Protein AF-A0A964EHS3-F1 (afdb_monomer_lite)

Radius of gyration: 20.5 Å; chains: 1; bounding box: 42×23×54 Å

Secondary structure (DSSP, 8-state):
---EEEEEEEEE-S--EEEE-SSSS-EEEEEEEEEEEEEEEE-TTTTSSS---EEEEEEEEEEEEEETTEEEEEEES--

Foldseek 3Di:
DDQKDKDKDKDWDFDPWDADCDDPPGFIKTKIKIKMKMKIWGWPPPPDPDIDIDIDIDMWMKIFIDTPNHTPDIDTPPD

Sequence (79 aa):
MNNIFIGGYGVGTDFPEYEITDGEDKGFYNIRFRHGGLWLGYVPMQHKVVHFYGSAKIGWGKGRLRTDNDTRFSDRVLS

pLDDT: mean 77.48, std 9.16, range [42.59, 89.69]

Structure (mmCIF, N/CA/C/O backbone):
data_AF-A0A964EHS3-F1
#
_entry.id   AF-A0A964EHS3-F1
#
loop_
_atom_site.group_PDB
_atom_site.id
_atom_site.type_symbol
_atom_site.label_atom_id
_atom_site.label_alt_id
_atom_site.label_comp_id
_atom_site.label_asym_id
_atom_site.label_entity_id
_atom_site.label_seq_id
_atom_site.pdbx_PDB_ins_code
_atom_site.Cartn_x
_atom_site.Cartn_y
_atom_site.Cartn_z
_atom_site.occupancy
_atom_site.B_iso_or_equiv
_atom_site.auth_seq_id
_atom_site.auth_comp_id
_atom_site.auth_asym_id
_atom_site.auth_atom_id
_atom_site.pdbx_PDB_model_num
ATOM 1 N N . MET A 1 1 ? -19.485 -11.137 20.037 1.00 54.09 1 MET A N 1
ATOM 2 C CA . MET A 1 1 ? -19.143 -10.402 18.799 1.00 54.09 1 MET A CA 1
ATOM 3 C C . MET A 1 1 ? -17.653 -10.113 18.822 1.00 54.09 1 MET A C 1
ATOM 5 O O . MET A 1 1 ? -17.140 -9.787 19.887 1.00 54.09 1 MET A O 1
ATOM 9 N N . ASN A 1 2 ? -16.958 -10.319 17.703 1.00 64.00 2 ASN A N 1
ATOM 10 C CA . ASN A 1 2 ? -15.513 -10.112 17.622 1.00 64.00 2 ASN A CA 1
ATOM 11 C C . ASN A 1 2 ? -15.219 -8.613 17.490 1.00 64.00 2 ASN A C 1
ATOM 13 O O . ASN A 1 2 ? -15.704 -7.954 16.573 1.00 64.00 2 ASN A O 1
ATOM 17 N N . ASN A 1 3 ? -14.421 -8.085 18.417 1.00 79.62 3 ASN A N 1
ATOM 18 C CA . ASN A 1 3 ? -14.061 -6.664 18.472 1.00 79.62 3 ASN A CA 1
ATOM 19 C C . ASN A 1 3 ? -12.835 -6.333 17.607 1.00 79.62 3 ASN A C 1
ATOM 21 O O . ASN A 1 3 ? -12.440 -5.175 17.539 1.00 79.62 3 ASN A O 1
ATOM 25 N N . ILE A 1 4 ? -12.212 -7.339 16.989 1.00 84.44 4 ILE A N 1
ATOM 26 C CA . ILE A 1 4 ? -10.991 -7.221 16.188 1.00 84.44 4 ILE A CA 1
ATOM 27 C C . ILE A 1 4 ? -11.333 -7.566 14.743 1.00 84.44 4 ILE A C 1
ATOM 29 O O . ILE A 1 4 ? -12.009 -8.566 14.492 1.00 84.44 4 ILE A O 1
ATOM 33 N N . PHE A 1 5 ? -10.832 -6.768 13.805 1.00 86.44 5 PHE A N 1
ATOM 34 C CA . PHE A 1 5 ? -10.874 -7.078 12.384 1.00 86.44 5 PHE A CA 1
ATOM 35 C C . PHE A 1 5 ? -9.468 -7.046 11.782 1.00 86.44 5 PHE A C 1
ATOM 37 O O . PHE A 1 5 ? -8.634 -6.207 12.132 1.00 86.44 5 PHE A O 1
ATOM 44 N N . ILE A 1 6 ? -9.225 -7.980 10.864 1.00 88.81 6 ILE A N 1
ATOM 45 C CA . ILE A 1 6 ? -8.028 -8.041 10.034 1.00 88.81 6 ILE A CA 1
ATOM 46 C C . ILE A 1 6 ? -8.460 -8.042 8.573 1.00 88.81 6 ILE A C 1
ATOM 48 O O . ILE A 1 6 ? -9.377 -8.760 8.179 1.00 88.81 6 ILE A O 1
ATOM 52 N N . GLY A 1 7 ? -7.806 -7.210 7.779 1.00 85.94 7 GLY A N 1
ATOM 53 C CA . GLY A 1 7 ? -7.988 -7.116 6.344 1.00 85.94 7 GLY A CA 1
ATOM 54 C C . GLY A 1 7 ? -6.638 -6.984 5.659 1.00 85.94 7 GLY A C 1
ATOM 55 O O . GLY A 1 7 ? -5.656 -6.543 6.253 1.00 85.94 7 GLY A O 1
ATOM 56 N N . GLY A 1 8 ? -6.588 -7.366 4.394 1.00 89.12 8 GLY A N 1
ATOM 57 C CA . GLY A 1 8 ? -5.441 -7.131 3.532 1.00 89.12 8 GLY A CA 1
ATOM 58 C C . GLY A 1 8 ? -5.917 -6.536 2.220 1.00 89.12 8 GLY A C 1
ATOM 59 O O . GLY A 1 8 ? -7.031 -6.818 1.780 1.00 89.12 8 GLY A O 1
ATOM 60 N N . TYR A 1 9 ? -5.079 -5.719 1.597 1.00 87.06 9 TYR A N 1
ATOM 61 C CA . TYR A 1 9 ? -5.289 -5.279 0.224 1.00 87.06 9 TYR A CA 1
ATOM 62 C C . TYR A 1 9 ? -4.001 -5.453 -0.574 1.00 87.06 9 TYR A C 1
ATOM 64 O O . TYR A 1 9 ? -2.898 -5.376 -0.030 1.00 87.06 9 TYR A O 1
ATOM 72 N N . GLY A 1 10 ? -4.151 -5.706 -1.868 1.00 87.19 10 GLY A N 1
ATOM 73 C CA . GLY A 1 10 ? -3.048 -5.852 -2.804 1.00 87.19 10 GLY A CA 1
ATOM 74 C C . GLY A 1 10 ? -3.465 -5.329 -4.168 1.00 87.19 10 GLY A C 1
ATOM 75 O O . GLY A 1 10 ? -4.552 -5.640 -4.644 1.00 87.19 10 GLY A O 1
ATOM 76 N N . VAL A 1 11 ? -2.603 -4.523 -4.777 1.00 85.50 11 VAL A N 1
ATOM 77 C CA . VAL A 1 11 ? -2.747 -3.982 -6.128 1.00 85.50 11 VAL A CA 1
ATOM 78 C C . VAL A 1 11 ? -1.436 -4.202 -6.872 1.00 85.50 11 VAL A C 1
ATOM 80 O O . VAL A 1 11 ? -0.351 -3.908 -6.366 1.00 85.50 11 VAL A O 1
ATOM 83 N N . GLY A 1 12 ? -1.542 -4.727 -8.086 1.00 82.69 12 GLY A N 1
ATOM 84 C CA . GLY A 1 12 ? -0.423 -4.921 -8.993 1.00 82.69 12 GLY A CA 1
ATOM 85 C C . GLY A 1 12 ? -0.795 -4.461 -10.394 1.00 82.69 12 GLY A C 1
ATOM 86 O O . GLY A 1 12 ? -1.917 -4.693 -10.837 1.00 82.69 12 GLY A O 1
ATOM 87 N N . THR A 1 13 ? 0.143 -3.821 -11.083 1.00 81.06 13 THR A N 1
ATOM 88 C CA . THR A 1 13 ? 0.046 -3.529 -12.513 1.00 81.06 13 THR A CA 1
ATOM 89 C C . THR A 1 13 ? 1.174 -4.252 -13.235 1.00 81.06 13 THR A C 1
ATOM 91 O O . THR A 1 13 ? 2.345 -4.107 -12.874 1.00 81.06 13 THR A O 1
ATOM 94 N N . ASP A 1 14 ? 0.824 -5.036 -14.254 1.00 69.81 14 ASP A N 1
ATOM 95 C CA . ASP A 1 14 ? 1.806 -5.798 -15.034 1.00 69.81 14 ASP A CA 1
ATOM 96 C C . ASP A 1 14 ? 1.997 -5.256 -16.469 1.00 69.81 14 ASP A C 1
ATOM 98 O O . ASP A 1 14 ? 3.024 -5.555 -17.077 1.00 69.81 14 ASP A O 1
ATOM 102 N N . PHE A 1 15 ? 1.073 -4.420 -16.981 1.00 66.31 15 PHE A N 1
ATOM 103 C CA . PHE A 1 15 ? 1.036 -3.995 -18.396 1.00 66.31 15 PHE A CA 1
ATOM 104 C C . PHE A 1 15 ? 0.625 -2.531 -18.712 1.00 66.31 15 PHE A C 1
ATOM 106 O O . PHE A 1 15 ? -0.034 -2.302 -19.724 1.00 66.31 15 PHE A O 1
ATOM 113 N N . PRO A 1 16 ? 0.958 -1.493 -17.922 1.00 71.38 16 PRO A N 1
ATOM 114 C CA . PRO A 1 16 ? 0.932 -0.132 -18.452 1.00 71.38 16 PRO A CA 1
ATOM 115 C C . PRO A 1 16 ? 2.202 0.070 -19.294 1.00 71.38 16 PRO A C 1
ATOM 117 O O . PRO A 1 16 ? 3.299 0.305 -18.775 1.00 71.38 16 PRO A O 1
ATOM 120 N N . GLU A 1 17 ? 2.037 -0.120 -20.598 1.00 74.75 17 GLU A N 1
ATOM 121 C CA . GLU A 1 17 ? 3.079 0.045 -21.608 1.00 74.75 17 GLU A CA 1
ATOM 122 C C . GLU A 1 17 ? 2.900 1.392 -22.303 1.00 74.75 17 GLU A C 1
ATOM 124 O O . GLU A 1 17 ? 1.787 1.776 -22.667 1.00 74.75 17 GLU A O 1
ATOM 129 N N . TYR A 1 18 ? 3.997 2.126 -22.449 1.00 79.56 18 TYR A N 1
ATOM 130 C CA . TYR A 1 18 ? 4.031 3.400 -23.151 1.00 79.56 18 TYR A CA 1
ATOM 131 C C . TYR A 1 18 ? 5.232 3.422 -24.091 1.00 79.56 18 TYR A C 1
ATOM 133 O O . TYR A 1 18 ? 6.354 3.125 -23.679 1.00 79.56 18 TYR A O 1
ATOM 141 N N . GLU A 1 19 ? 4.987 3.750 -25.355 1.00 80.81 19 GLU A N 1
ATOM 142 C CA . GLU A 1 19 ? 6.023 3.872 -26.376 1.00 80.81 19 GLU A CA 1
ATOM 143 C C . GLU A 1 19 ? 6.305 5.353 -26.630 1.00 80.81 19 GLU A C 1
ATOM 145 O O . GLU A 1 19 ? 5.407 6.1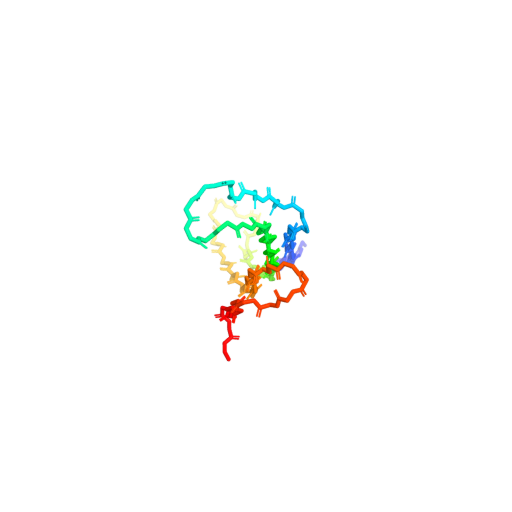21 -26.981 1.00 80.81 19 GLU A O 1
ATOM 150 N N . ILE A 1 20 ? 7.562 5.755 -26.448 1.00 81.56 20 ILE A N 1
ATOM 151 C CA . ILE A 1 20 ? 8.038 7.075 -26.861 1.00 81.56 20 ILE A CA 1
ATOM 152 C C . ILE A 1 20 ? 8.598 6.931 -28.272 1.00 81.56 20 ILE A C 1
ATOM 154 O O . ILE A 1 20 ? 9.629 6.292 -28.473 1.00 81.56 20 ILE A O 1
ATOM 158 N N . THR A 1 21 ? 7.919 7.523 -29.254 1.00 81.62 21 THR A N 1
ATOM 159 C CA . THR A 1 21 ? 8.292 7.422 -30.675 1.00 81.62 21 THR A CA 1
ATOM 160 C C . THR A 1 21 ? 9.190 8.569 -31.155 1.00 81.62 21 THR A C 1
ATOM 162 O O . THR A 1 21 ? 9.722 8.512 -32.269 1.00 81.62 21 THR A O 1
ATOM 165 N N . ASP A 1 22 ? 9.384 9.621 -30.348 1.00 80.31 22 ASP A N 1
ATOM 166 C CA . ASP A 1 22 ? 10.181 10.792 -30.728 1.00 80.31 22 ASP A CA 1
ATOM 167 C C . ASP A 1 22 ? 11.115 11.327 -29.625 1.00 80.31 22 ASP A C 1
ATOM 169 O O . ASP A 1 22 ? 10.832 11.152 -28.445 1.00 80.31 22 ASP A O 1
ATOM 173 N N . GLY A 1 23 ? 12.233 11.959 -30.011 1.00 78.75 23 GLY A N 1
ATOM 174 C CA . GLY A 1 23 ? 13.316 12.401 -29.107 1.00 78.75 23 GLY A CA 1
ATOM 175 C C . GLY A 1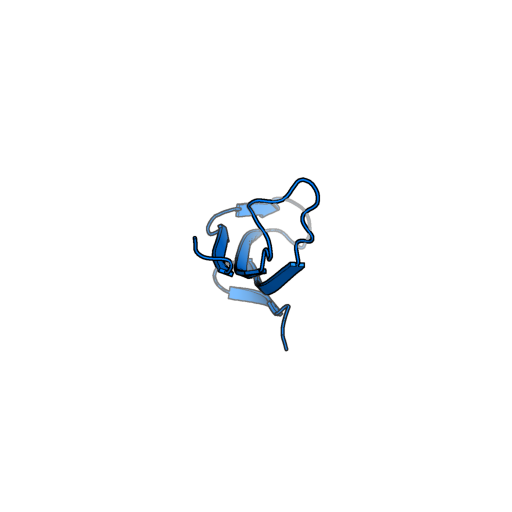 23 ? 14.552 11.485 -29.061 1.00 78.75 23 GLY A C 1
ATOM 176 O O . GLY A 1 23 ? 14.672 10.565 -29.859 1.00 78.75 23 GLY A O 1
ATOM 177 N N . GLU A 1 24 ? 15.505 11.743 -28.161 1.00 73.44 24 GLU A N 1
ATOM 178 C CA . GLU A 1 24 ? 16.660 10.847 -27.924 1.00 73.44 24 GLU A CA 1
ATOM 179 C C . GLU A 1 24 ? 16.290 9.645 -27.032 1.00 73.44 24 GLU A C 1
ATOM 181 O O . GLU A 1 24 ? 16.901 8.584 -27.132 1.00 73.44 24 GLU A O 1
ATOM 186 N N . ASP A 1 25 ? 15.224 9.777 -26.238 1.00 71.00 25 ASP A N 1
ATOM 187 C CA . ASP A 1 25 ? 14.712 8.768 -25.301 1.00 71.00 25 ASP A CA 1
ATOM 188 C C . ASP A 1 25 ? 13.634 7.857 -25.929 1.00 71.00 25 ASP A C 1
ATOM 190 O O . ASP A 1 25 ? 12.665 7.464 -25.276 1.00 71.00 25 ASP A O 1
ATOM 194 N N . LYS A 1 26 ? 13.749 7.544 -27.228 1.00 75.50 26 LYS A N 1
ATOM 195 C CA . LYS A 1 26 ? 12.782 6.659 -27.904 1.00 75.50 26 LYS A CA 1
ATOM 196 C C . LYS A 1 26 ? 12.886 5.245 -27.340 1.00 75.50 26 LYS A C 1
ATOM 198 O O . LYS A 1 26 ? 13.986 4.707 -27.218 1.00 75.50 26 LYS A O 1
ATOM 203 N N . GLY A 1 27 ? 11.751 4.613 -27.062 1.00 76.06 27 GLY A N 1
ATOM 204 C CA . GLY A 1 27 ? 11.737 3.234 -26.583 1.00 76.06 27 GLY A CA 1
ATOM 205 C C . GLY A 1 27 ? 10.428 2.797 -25.939 1.00 76.06 27 GLY A C 1
ATOM 206 O O . GLY A 1 27 ? 9.517 3.596 -25.705 1.00 76.06 27 GLY A O 1
ATOM 207 N N . PHE A 1 28 ? 10.356 1.499 -25.638 1.00 78.50 28 PHE A N 1
ATOM 208 C CA . PHE A 1 28 ? 9.250 0.893 -24.904 1.00 78.50 28 PHE A CA 1
ATOM 209 C C . PHE A 1 28 ? 9.491 0.986 -23.400 1.00 78.50 28 PHE A C 1
ATOM 211 O O . PHE A 1 28 ? 10.496 0.487 -22.883 1.00 78.50 28 PHE A O 1
ATOM 218 N N . TYR A 1 29 ? 8.532 1.574 -22.691 1.00 78.38 29 TYR A N 1
ATOM 219 C CA . TYR A 1 29 ? 8.543 1.710 -21.242 1.00 78.38 29 TYR A CA 1
ATOM 220 C C . TYR A 1 29 ? 7.428 0.865 -20.637 1.00 78.38 29 TYR A C 1
ATOM 222 O O . TYR A 1 29 ? 6.249 1.055 -20.926 1.00 78.38 29 TYR A O 1
ATOM 230 N N . ASN A 1 30 ? 7.801 -0.065 -19.760 1.00 78.62 30 ASN A N 1
ATOM 231 C CA . ASN A 1 30 ? 6.871 -0.886 -18.994 1.00 78.62 30 ASN A CA 1
ATOM 232 C C . ASN A 1 30 ? 6.967 -0.493 -17.514 1.00 78.62 30 ASN A C 1
ATOM 234 O O . ASN A 1 30 ? 8.006 -0.676 -16.864 1.00 78.62 30 ASN A O 1
ATOM 238 N N . ILE A 1 31 ? 5.878 0.066 -16.984 1.00 79.88 31 ILE A N 1
ATOM 239 C CA . ILE A 1 31 ? 5.812 0.532 -15.599 1.00 79.88 31 ILE A CA 1
ATOM 240 C C . ILE A 1 31 ? 5.150 -0.550 -14.735 1.00 79.88 31 ILE A C 1
ATOM 242 O O . ILE A 1 31 ? 3.977 -0.871 -14.880 1.00 79.88 31 ILE A O 1
ATOM 246 N N . ARG A 1 32 ? 5.870 -1.123 -13.772 1.00 81.25 32 ARG A N 1
ATOM 247 C CA . ARG A 1 32 ? 5.305 -2.139 -12.869 1.00 81.25 32 ARG A CA 1
ATOM 248 C C . ARG A 1 32 ? 5.200 -1.601 -11.461 1.00 81.25 32 ARG A C 1
ATOM 250 O O . ARG A 1 32 ? 6.217 -1.394 -10.796 1.00 81.25 32 ARG A O 1
ATOM 257 N N . PHE A 1 33 ? 3.972 -1.458 -10.983 1.00 81.69 33 PHE A N 1
ATOM 258 C CA . PHE A 1 33 ? 3.687 -1.124 -9.598 1.00 81.69 33 PHE A CA 1
ATOM 259 C C . PHE A 1 33 ? 3.167 -2.354 -8.871 1.00 81.69 33 PHE A C 1
ATOM 261 O O . PHE A 1 33 ? 2.292 -3.065 -9.356 1.00 81.69 33 PHE A O 1
ATOM 268 N N . ARG A 1 34 ? 3.709 -2.614 -7.684 1.00 85.25 34 ARG A N 1
ATOM 269 C CA . ARG A 1 34 ? 3.184 -3.609 -6.749 1.00 85.25 34 ARG A CA 1
ATOM 270 C C . ARG A 1 34 ? 3.032 -2.947 -5.397 1.00 85.25 34 ARG A C 1
ATOM 272 O O . ARG A 1 34 ? 4.010 -2.444 -4.857 1.00 85.25 34 ARG A O 1
ATOM 279 N N . HIS A 1 35 ? 1.832 -2.953 -4.848 1.00 88.50 35 HIS A N 1
ATOM 280 C CA . HIS A 1 35 ? 1.533 -2.372 -3.551 1.00 88.50 35 HIS A CA 1
ATOM 281 C C . HIS A 1 35 ? 0.629 -3.323 -2.781 1.00 88.50 35 HIS A C 1
ATOM 283 O O . HIS A 1 35 ? -0.297 -3.905 -3.339 1.00 88.50 35 HIS A O 1
ATOM 289 N N . GLY A 1 36 ? 0.888 -3.495 -1.499 1.00 89.06 36 GLY A N 1
ATOM 290 C CA . GLY A 1 36 ? 0.029 -4.275 -0.632 1.00 89.06 36 GLY A CA 1
ATOM 291 C C . GLY A 1 36 ? 0.099 -3.755 0.784 1.00 89.06 36 GLY A C 1
ATOM 292 O O . GLY A 1 36 ? 1.024 -3.042 1.159 1.00 89.06 36 GLY A O 1
ATOM 293 N N . GLY A 1 37 ? -0.888 -4.103 1.586 1.00 88.25 37 GLY A N 1
ATOM 294 C CA . GLY A 1 37 ? -0.887 -3.708 2.978 1.00 88.25 37 GLY A CA 1
ATOM 295 C C . GLY A 1 37 ? -1.826 -4.540 3.815 1.00 88.25 37 GLY A C 1
ATOM 296 O O . GLY A 1 37 ? -2.781 -5.144 3.323 1.00 88.25 37 GLY A O 1
ATOM 297 N N . LEU A 1 38 ? -1.524 -4.549 5.103 1.00 89.69 38 LEU A N 1
ATOM 298 C CA . LEU A 1 38 ? -2.357 -5.113 6.141 1.00 89.69 38 LEU A CA 1
ATOM 299 C C . LEU A 1 38 ? -3.109 -3.995 6.850 1.00 89.69 38 LEU A C 1
ATOM 301 O O . LEU A 1 38 ? -2.601 -2.899 7.094 1.00 89.69 38 LEU A O 1
ATOM 305 N N . TRP A 1 39 ? -4.344 -4.304 7.193 1.00 87.00 39 TRP A N 1
ATOM 306 C CA . TRP A 1 39 ? -5.240 -3.443 7.925 1.00 87.00 39 TRP A CA 1
ATOM 307 C C . TRP A 1 39 ? -5.705 -4.191 9.164 1.00 87.00 39 TRP A C 1
ATOM 309 O O . TRP A 1 39 ? -6.320 -5.250 9.076 1.00 87.00 39 TRP A O 1
ATOM 319 N N . LEU A 1 40 ? -5.391 -3.637 10.324 1.00 88.50 40 LEU A N 1
ATOM 320 C CA . LEU A 1 40 ? -5.820 -4.146 11.614 1.00 88.50 40 LEU A CA 1
ATOM 321 C C . LEU A 1 40 ? -6.703 -3.094 12.260 1.00 88.50 40 LEU A C 1
ATOM 323 O O . LEU A 1 40 ? -6.395 -1.901 12.215 1.00 88.50 40 LEU A O 1
ATOM 327 N N . GLY A 1 41 ? -7.783 -3.506 12.902 1.00 85.25 41 GLY A N 1
ATOM 328 C CA . GLY A 1 41 ? -8.533 -2.577 13.721 1.00 85.25 41 GLY A CA 1
ATOM 329 C C . GLY A 1 41 ? -9.311 -3.231 14.835 1.00 85.25 41 GLY A C 1
ATOM 330 O O . GLY A 1 41 ? -9.499 -4.446 14.894 1.00 85.25 41 GLY A O 1
ATOM 331 N N . TYR A 1 42 ? -9.698 -2.370 15.762 1.00 85.81 42 TYR A N 1
ATOM 332 C CA . TYR A 1 42 ? -10.292 -2.722 17.029 1.00 85.81 42 TYR A CA 1
ATOM 333 C C . TYR A 1 42 ? -11.451 -1.771 17.315 1.00 85.81 42 TYR A C 1
ATOM 335 O O . TYR A 1 42 ? -11.296 -0.547 17.286 1.00 85.81 42 TYR A O 1
ATOM 343 N N . VAL A 1 43 ? -12.623 -2.342 17.571 1.00 82.94 43 VAL A N 1
ATOM 344 C CA . VAL A 1 43 ? -13.861 -1.604 17.833 1.00 82.94 43 VAL A CA 1
ATOM 345 C C . VAL A 1 43 ? -14.450 -2.095 19.154 1.00 82.94 43 VAL A C 1
ATOM 347 O O . VAL A 1 43 ? -15.221 -3.059 19.167 1.00 82.94 43 VAL A O 1
ATOM 350 N N . PRO A 1 44 ? -14.067 -1.489 20.290 1.00 76.06 44 PRO A N 1
ATOM 351 C CA . PRO A 1 44 ? -14.666 -1.808 21.577 1.00 76.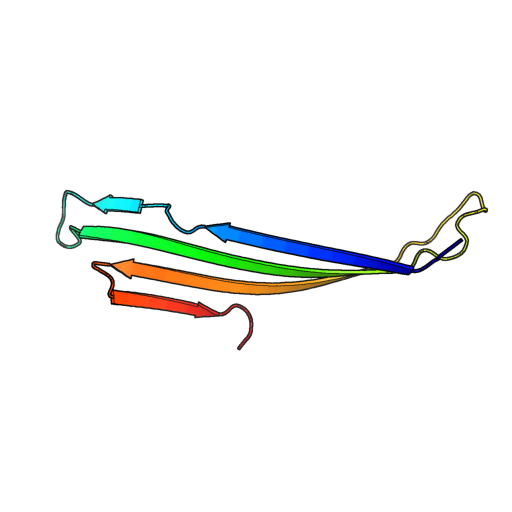06 44 PRO A CA 1
ATOM 352 C C . PRO A 1 44 ? -16.108 -1.283 21.677 1.00 76.06 44 PRO A C 1
ATOM 354 O O . PRO A 1 44 ? -16.450 -0.230 21.149 1.00 76.06 44 PRO A O 1
ATOM 357 N N . MET A 1 45 ? -16.939 -1.998 22.443 1.00 77.62 45 MET A N 1
ATOM 358 C CA . MET A 1 45 ? -18.293 -1.583 22.852 1.00 77.62 45 MET A CA 1
ATOM 359 C C . MET A 1 45 ? -19.340 -1.434 21.733 1.00 77.62 45 MET A C 1
ATOM 361 O O . MET A 1 45 ? -20.204 -0.577 21.861 1.00 77.62 45 MET A O 1
ATOM 365 N N . GLN A 1 46 ? -19.339 -2.309 20.721 1.00 68.94 46 GLN A N 1
ATOM 366 C CA . GLN A 1 46 ? -20.237 -2.323 19.538 1.00 68.94 46 GLN A CA 1
ATOM 367 C C . GLN A 1 46 ? -21.774 -2.284 19.790 1.00 68.94 46 GLN A C 1
ATOM 369 O O . GLN A 1 46 ? -22.547 -2.356 18.843 1.00 68.94 46 GLN A O 1
ATOM 374 N N . HIS A 1 47 ? -22.235 -2.255 21.044 1.00 75.88 47 HIS A N 1
ATOM 375 C CA . HIS A 1 47 ? -23.642 -2.403 21.467 1.00 75.88 47 HIS A CA 1
ATOM 376 C C . HIS A 1 47 ? -24.196 -1.205 22.274 1.00 75.88 47 HIS A C 1
ATOM 378 O O . HIS A 1 47 ? -25.336 -1.217 22.725 1.00 75.88 47 HIS A O 1
ATOM 384 N N . LYS A 1 48 ? -23.385 -0.171 22.496 1.00 80.06 48 LYS A N 1
ATOM 385 C CA . LYS A 1 48 ? -23.767 1.164 23.027 1.00 80.06 48 LYS A CA 1
ATOM 386 C C . LYS A 1 48 ? -24.175 2.178 21.922 1.00 80.06 48 LYS A C 1
ATOM 388 O O . LYS A 1 48 ? -24.188 1.853 20.749 1.00 80.06 48 LYS A O 1
ATOM 393 N N . VAL A 1 49 ? -24.495 3.427 22.277 1.00 77.44 49 VAL A N 1
ATOM 394 C CA . VAL A 1 49 ? -24.806 4.497 21.292 1.00 77.44 49 VAL A CA 1
ATOM 395 C C . VAL A 1 49 ? -23.545 5.203 20.767 1.00 77.44 49 VAL A C 1
ATOM 397 O O . VAL A 1 49 ? -23.518 5.670 19.634 1.00 77.44 49 VAL A O 1
ATOM 400 N N . VAL A 1 50 ? -22.483 5.269 21.576 1.00 74.44 50 VAL A N 1
ATOM 401 C CA . VAL A 1 50 ? -21.204 5.909 21.217 1.00 74.44 50 VAL A CA 1
ATOM 402 C C . VAL A 1 50 ? -20.110 4.851 21.143 1.00 74.44 50 VAL A C 1
ATOM 404 O O . VAL A 1 50 ? -19.925 4.091 22.099 1.00 74.44 50 VAL A O 1
ATOM 407 N N . HIS A 1 51 ? -19.401 4.781 20.010 1.00 77.75 51 HIS A N 1
ATOM 408 C CA . HIS A 1 51 ? -18.369 3.774 19.725 1.00 77.75 51 HIS A CA 1
ATOM 409 C C . HIS A 1 51 ? -17.072 4.423 19.304 1.00 77.75 51 HIS A C 1
ATOM 411 O O . HIS A 1 51 ? -16.990 5.066 18.260 1.00 77.75 51 HIS A O 1
ATOM 417 N N . PHE A 1 52 ? -16.040 4.196 20.104 1.00 77.88 52 PHE A N 1
ATOM 418 C CA . PHE A 1 52 ? -14.685 4.532 19.716 1.00 77.88 52 PHE A CA 1
ATOM 419 C C . PHE A 1 52 ? -14.153 3.426 18.810 1.00 77.88 52 PHE A C 1
ATOM 421 O O . PHE A 1 52 ? -14.307 2.244 19.113 1.00 77.88 52 PHE A O 1
ATOM 428 N N . TYR A 1 53 ? -13.538 3.809 17.696 1.00 79.75 53 TYR A N 1
ATOM 429 C CA . TYR A 1 53 ? -12.900 2.884 16.769 1.00 79.75 53 TYR A CA 1
ATOM 430 C C . TYR A 1 53 ? -11.431 3.269 16.615 1.00 79.75 53 TYR A C 1
ATOM 432 O O . TYR A 1 53 ? -11.088 4.449 16.544 1.00 79.75 53 TYR A O 1
ATOM 440 N N . GLY A 1 54 ? -10.562 2.266 16.569 1.00 83.56 54 GLY A N 1
ATOM 441 C CA . GLY A 1 54 ? -9.148 2.435 16.267 1.00 83.56 54 GLY A CA 1
ATOM 442 C C . GLY A 1 54 ? -8.759 1.506 15.128 1.00 83.56 54 GLY A C 1
ATOM 443 O O . GLY A 1 54 ? -9.175 0.348 15.096 1.00 83.56 54 GLY A O 1
ATOM 444 N N . SER A 1 55 ? -7.964 1.994 14.179 1.00 85.44 55 SER A N 1
ATOM 445 C CA . SER A 1 55 ? -7.416 1.132 13.134 1.00 85.44 55 SER A CA 1
ATOM 446 C C . SER A 1 55 ? -6.017 1.566 12.727 1.00 85.44 55 SER A C 1
ATOM 448 O O . SER A 1 55 ? -5.729 2.759 12.670 1.00 85.44 55 SER A O 1
A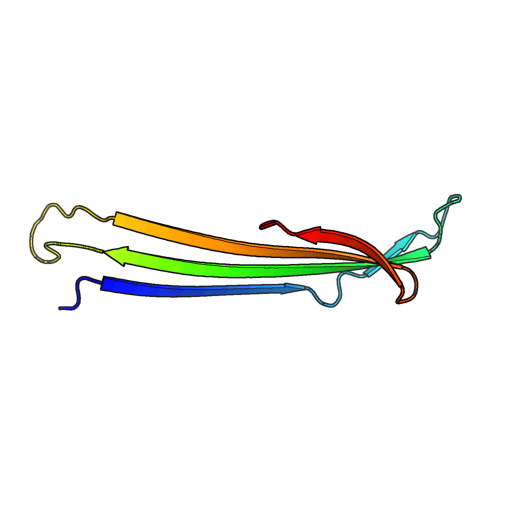TOM 450 N N . ALA A 1 56 ? -5.171 0.587 12.438 1.00 85.50 56 ALA A N 1
ATOM 451 C CA . ALA A 1 56 ? -3.824 0.760 11.933 1.00 85.50 56 ALA A CA 1
ATOM 452 C C . ALA A 1 56 ? -3.730 0.120 10.546 1.00 85.50 56 ALA A C 1
ATOM 454 O O . ALA A 1 56 ? -4.136 -1.027 10.339 1.00 85.50 56 ALA A O 1
ATOM 455 N N . LYS A 1 57 ? -3.195 0.872 9.587 1.00 84.38 57 LYS A N 1
ATOM 456 C CA . LYS A 1 57 ? -2.907 0.389 8.237 1.00 84.38 57 LYS A CA 1
ATOM 457 C C . LYS A 1 57 ? -1.406 0.437 8.044 1.00 84.38 57 LYS A C 1
ATOM 459 O O . LYS A 1 57 ? -0.806 1.489 8.242 1.00 84.38 57 LYS A O 1
ATOM 464 N N . ILE A 1 58 ? -0.820 -0.687 7.661 1.00 85.81 58 ILE A N 1
ATOM 465 C CA . ILE A 1 58 ? 0.600 -0.757 7.342 1.00 85.81 58 ILE A CA 1
ATOM 466 C C . ILE A 1 58 ? 0.728 -1.319 5.931 1.00 85.81 58 ILE A C 1
ATOM 468 O O . ILE A 1 58 ? 0.132 -2.346 5.610 1.00 85.81 58 ILE A O 1
ATOM 472 N N . GLY A 1 59 ? 1.431 -0.590 5.068 1.00 83.50 59 GLY A N 1
ATOM 473 C CA . GLY A 1 59 ? 1.538 -0.888 3.643 1.00 83.50 59 GLY A CA 1
ATOM 474 C C . GLY A 1 59 ? 2.980 -0.875 3.160 1.00 83.50 59 GLY A C 1
ATOM 475 O O . GLY A 1 59 ? 3.816 -0.132 3.669 1.00 83.50 59 GLY A O 1
ATOM 476 N N . TRP A 1 60 ? 3.259 -1.716 2.172 1.00 88.19 60 TRP A N 1
ATOM 477 C CA . TRP A 1 60 ? 4.550 -1.900 1.522 1.00 88.19 60 TRP A CA 1
ATOM 478 C C . TRP A 1 60 ? 4.336 -1.998 0.018 1.00 88.19 60 TRP A C 1
ATOM 480 O O . TRP A 1 60 ? 3.411 -2.645 -0.471 1.00 88.19 60 TRP A O 1
ATOM 490 N N . GLY A 1 61 ? 5.238 -1.386 -0.740 1.00 82.88 61 GLY A N 1
ATOM 491 C CA . GLY A 1 61 ? 5.163 -1.414 -2.190 1.00 82.88 61 GLY A CA 1
ATOM 492 C C . GLY A 1 61 ? 6.508 -1.221 -2.869 1.00 82.88 61 GLY A C 1
ATOM 493 O O . GLY A 1 61 ? 7.498 -0.808 -2.257 1.00 82.88 61 GLY A O 1
ATOM 494 N N . LYS A 1 62 ? 6.521 -1.548 -4.157 1.00 80.94 62 LYS A N 1
ATOM 495 C CA . LYS A 1 62 ? 7.652 -1.426 -5.064 1.00 80.94 62 LYS A CA 1
ATOM 496 C C . LYS A 1 62 ? 7.184 -0.876 -6.410 1.00 80.94 62 LYS A C 1
ATOM 498 O O . LYS A 1 62 ? 6.235 -1.404 -6.991 1.00 80.94 62 LYS A O 1
ATOM 503 N N . GLY A 1 63 ? 7.892 0.131 -6.911 1.00 79.50 63 GLY A N 1
ATOM 504 C CA . GLY A 1 63 ? 7.780 0.612 -8.287 1.00 79.50 63 GLY A CA 1
ATOM 505 C C . GLY A 1 63 ? 8.993 0.162 -9.097 1.00 79.50 63 GLY A C 1
ATOM 506 O O . GLY A 1 63 ? 10.120 0.173 -8.599 1.00 79.50 63 GLY A O 1
ATOM 507 N N . ARG A 1 64 ? 8.778 -0.286 -10.333 1.00 75.12 64 ARG A N 1
ATOM 508 C CA . ARG A 1 64 ? 9.848 -0.588 -11.289 1.00 75.12 64 ARG A CA 1
ATOM 509 C C . ARG A 1 64 ? 9.523 0.031 -12.638 1.00 75.12 64 ARG A C 1
ATOM 511 O O . ARG A 1 64 ? 8.420 -0.169 -13.137 1.00 75.12 64 ARG A O 1
ATOM 518 N N . LEU A 1 65 ? 10.506 0.686 -13.243 1.00 74.25 65 LEU A N 1
ATOM 519 C CA . LEU A 1 65 ? 10.460 1.097 -14.643 1.00 74.25 65 LEU A CA 1
ATOM 520 C C . LEU A 1 65 ? 11.395 0.189 -15.443 1.00 74.25 65 LEU A C 1
ATOM 522 O O . LEU A 1 65 ? 12.590 0.099 -15.135 1.00 74.25 65 LEU A O 1
ATOM 526 N N . ARG A 1 66 ? 10.849 -0.519 -16.434 1.00 72.31 66 ARG A N 1
ATOM 527 C CA . ARG A 1 66 ? 11.619 -1.382 -17.335 1.00 72.31 66 ARG A CA 1
ATOM 528 C C . ARG A 1 66 ? 11.612 -0.815 -18.750 1.00 72.31 66 ARG A C 1
ATOM 530 O O . ARG A 1 66 ? 10.571 -0.365 -19.211 1.00 72.31 66 ARG A O 1
ATOM 537 N N . THR A 1 67 ? 12.755 -0.908 -19.418 1.00 67.75 67 THR A N 1
ATOM 538 C CA . THR A 1 67 ? 12.941 -0.610 -20.845 1.00 67.75 67 THR A CA 1
ATOM 539 C C . THR A 1 67 ? 13.599 -1.833 -21.466 1.00 67.75 67 THR A C 1
ATOM 541 O O . THR A 1 67 ? 14.574 -2.322 -20.901 1.00 67.75 67 THR A O 1
ATOM 544 N N . ASP A 1 68 ? 13.046 -2.369 -22.555 1.00 64.50 68 ASP A N 1
ATOM 545 C CA . ASP A 1 68 ? 13.585 -3.545 -23.265 1.00 64.50 68 ASP A CA 1
ATOM 546 C C . ASP A 1 68 ? 13.959 -4.723 -22.346 1.00 64.50 68 ASP A C 1
ATOM 548 O O . ASP A 1 68 ? 15.059 -5.266 -22.386 1.00 64.50 68 ASP A O 1
ATOM 552 N N . ASN A 1 69 ? 13.032 -5.110 -21.460 1.00 62.19 69 ASN A N 1
ATOM 553 C CA . ASN A 1 69 ? 13.216 -6.135 -20.419 1.00 62.19 69 ASN A CA 1
ATOM 554 C C . ASN A 1 69 ? 14.294 -5.850 -19.360 1.00 62.19 69 ASN A C 1
ATOM 556 O O . ASN A 1 69 ? 14.366 -6.593 -18.372 1.00 62.19 69 ASN A O 1
ATOM 560 N N . ASP A 1 70 ? 15.033 -4.753 -19.461 1.00 64.00 70 ASP A N 1
ATOM 561 C CA . ASP A 1 70 ? 16.019 -4.352 -18.470 1.00 64.00 70 ASP A CA 1
ATOM 562 C C . ASP A 1 70 ? 15.422 -3.385 -17.437 1.00 64.00 70 ASP A C 1
ATOM 564 O O . ASP A 1 70 ? 14.529 -2.585 -17.733 1.00 64.00 70 ASP A O 1
ATOM 568 N N . THR A 1 71 ? 15.845 -3.493 -16.176 1.00 59.81 71 THR A N 1
ATOM 569 C CA . THR A 1 71 ? 15.308 -2.642 -15.098 1.00 59.81 71 THR A CA 1
ATOM 570 C C . THR A 1 71 ? 16.133 -1.369 -15.011 1.00 59.81 71 THR A C 1
ATOM 572 O O . THR A 1 71 ? 17.225 -1.388 -14.456 1.00 59.81 71 THR A O 1
ATOM 575 N N . ARG A 1 72 ? 15.600 -0.255 -15.523 1.00 63.16 72 ARG A N 1
ATOM 576 C CA . ARG A 1 72 ? 16.301 1.037 -15.495 1.00 63.16 72 ARG A CA 1
ATOM 577 C C . ARG A 1 72 ? 16.232 1.701 -14.121 1.00 63.16 72 ARG A C 1
ATOM 579 O O . ARG A 1 72 ? 17.237 2.224 -13.659 1.00 63.16 72 ARG A O 1
ATOM 586 N N . PHE A 1 73 ? 15.083 1.621 -13.442 1.00 68.38 73 PHE A N 1
ATOM 587 C CA . PHE A 1 73 ? 14.884 2.222 -12.116 1.00 68.38 73 PHE A CA 1
ATOM 588 C C . PHE A 1 73 ? 14.043 1.317 -11.201 1.00 68.38 73 PHE A C 1
ATOM 590 O O . PHE A 1 73 ? 13.094 0.659 -11.646 1.00 68.38 73 PHE A O 1
ATOM 597 N N . SER A 1 74 ? 14.400 1.252 -9.913 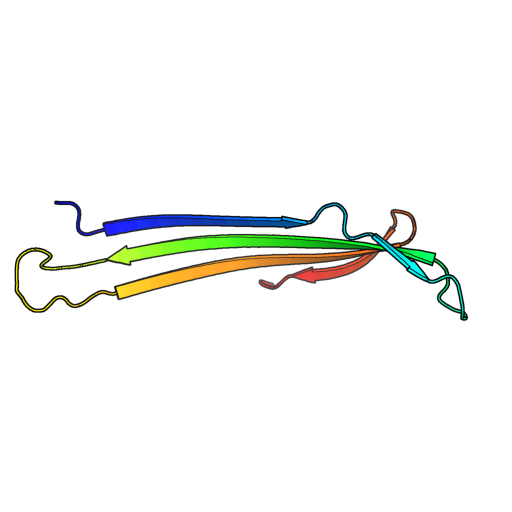1.00 71.62 74 SER A N 1
ATOM 598 C CA . SER A 1 74 ? 13.739 0.402 -8.914 1.00 71.62 74 SER A CA 1
ATOM 599 C C . SER A 1 74 ? 13.707 1.076 -7.544 1.00 71.62 74 SER A C 1
ATOM 601 O O . SER A 1 74 ? 14.683 0.980 -6.804 1.00 71.62 74 SER A O 1
ATOM 603 N N . ASP A 1 75 ? 12.536 1.569 -7.147 1.00 68.75 75 ASP A N 1
ATOM 604 C CA . ASP A 1 75 ? 12.329 2.185 -5.834 1.00 68.75 75 ASP A CA 1
ATOM 605 C C . ASP A 1 75 ? 11.503 1.284 -4.910 1.00 68.75 75 ASP A C 1
ATOM 607 O O . ASP A 1 75 ? 10.523 0.642 -5.315 1.00 68.75 75 ASP A O 1
ATOM 611 N N . ARG A 1 76 ? 11.918 1.214 -3.640 1.00 72.25 76 ARG A N 1
ATOM 612 C CA . ARG A 1 76 ? 11.230 0.486 -2.564 1.00 72.25 76 ARG A CA 1
ATOM 613 C C . ARG A 1 76 ? 10.751 1.491 -1.528 1.00 72.25 76 ARG A C 1
ATOM 615 O O . ARG A 1 76 ? 11.533 2.299 -1.052 1.00 72.25 76 ARG A O 1
ATOM 622 N N . VAL A 1 77 ? 9.478 1.397 -1.152 1.00 65.62 77 VAL A N 1
ATOM 623 C CA . VAL A 1 77 ? 8.871 2.311 -0.16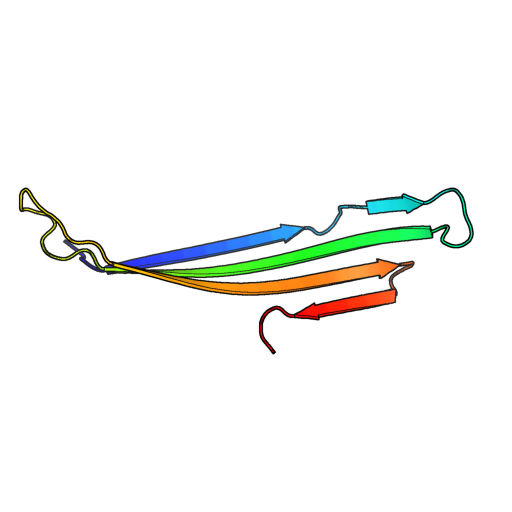9 1.00 65.62 77 VAL A CA 1
ATOM 624 C C . VAL A 1 77 ? 9.298 1.976 1.270 1.00 65.62 77 VAL A C 1
ATOM 626 O O . VAL A 1 77 ? 9.227 2.825 2.149 1.00 65.62 77 VAL A O 1
ATOM 629 N N . LEU A 1 78 ? 9.790 0.756 1.511 1.00 57.34 78 LEU A N 1
ATOM 630 C CA . LEU A 1 78 ? 10.397 0.339 2.777 1.00 57.34 78 LEU A CA 1
ATOM 631 C C . LEU A 1 78 ? 11.812 -0.187 2.493 1.00 57.34 78 LEU A C 1
ATOM 633 O O . LEU A 1 78 ? 11.970 -1.188 1.776 1.00 57.34 78 LEU A O 1
ATOM 637 N N . SER A 1 79 ? 12.800 0.567 2.989 1.00 42.59 79 SER A N 1
ATOM 638 C CA . SER A 1 79 ? 14.238 0.265 2.968 1.00 42.59 79 SER A CA 1
ATOM 639 C C . SER A 1 79 ? 14.633 -0.652 4.113 1.00 42.59 79 SER A C 1
ATOM 641 O O . SER A 1 79 ? 13.982 -0.586 5.176 1.00 42.59 79 SER A O 1
#